Protein AF-A0A5N5FYP2-F1 (afdb_monomer)

Radius of gyration: 27.21 Å; Cα contacts (8 Å, |Δi|>4): 3; chains: 1; bounding box: 44×35×76 Å

Structure (mmCIF, N/CA/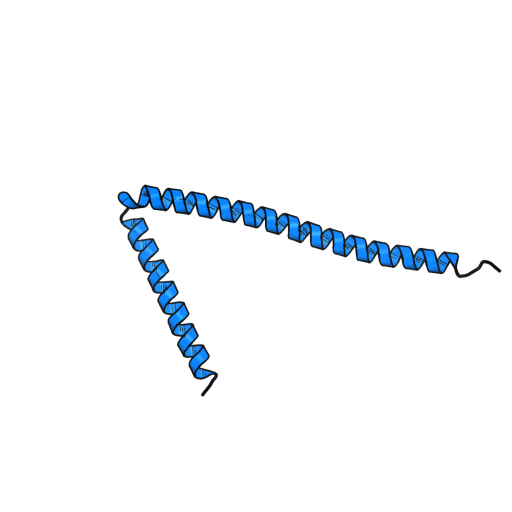C/O backbone):
data_AF-A0A5N5FYP2-F1
#
_entry.id   AF-A0A5N5FYP2-F1
#
loop_
_atom_site.group_PDB
_atom_site.id
_atom_site.type_symbol
_atom_site.label_atom_id
_atom_site.label_alt_id
_atom_site.label_comp_id
_atom_site.label_asym_id
_atom_site.label_entity_id
_atom_site.label_seq_id
_atom_site.pdbx_PDB_ins_code
_atom_site.Cartn_x
_atom_site.Cartn_y
_atom_site.Cartn_z
_atom_site.occupancy
_atom_site.B_iso_or_equiv
_atom_site.auth_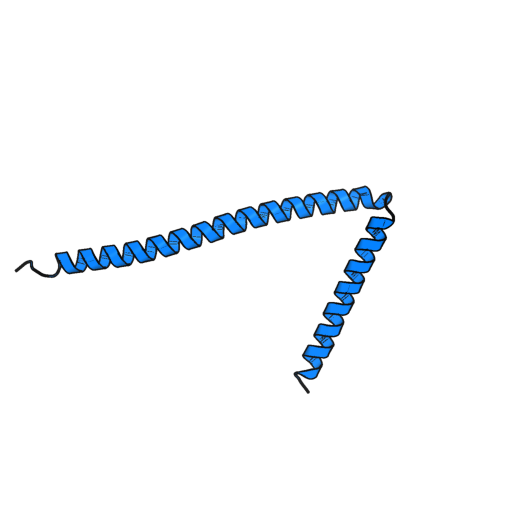seq_id
_atom_site.auth_comp_id
_atom_site.auth_asym_id
_atom_site.auth_atom_id
_atom_site.pdbx_PDB_model_num
ATOM 1 N N . MET A 1 1 ? 24.619 2.922 -46.578 1.00 49.00 1 MET A N 1
ATOM 2 C CA . MET A 1 1 ? 24.321 1.764 -45.712 1.00 49.00 1 MET A CA 1
ATOM 3 C C . MET A 1 1 ? 23.708 2.274 -44.416 1.00 49.00 1 MET A C 1
ATOM 5 O O . MET A 1 1 ? 24.427 2.538 -43.465 1.00 49.00 1 MET A O 1
ATOM 9 N N . VAL A 1 2 ? 22.394 2.495 -44.404 1.00 58.97 2 VAL A N 1
ATOM 10 C CA . VAL A 1 2 ? 21.626 2.808 -43.189 1.00 58.97 2 VAL A CA 1
ATOM 11 C C . VAL A 1 2 ? 20.551 1.737 -43.122 1.00 58.97 2 VAL A C 1
ATOM 13 O O . VAL A 1 2 ? 19.465 1.958 -43.629 1.00 58.97 2 VAL A O 1
ATOM 16 N N . ASP A 1 3 ? 20.885 0.536 -42.645 1.00 67.75 3 ASP A N 1
ATOM 17 C CA . ASP A 1 3 ? 19.986 -0.604 -42.909 1.00 67.75 3 ASP A CA 1
ATOM 18 C C . ASP A 1 3 ? 19.849 -1.645 -41.796 1.00 67.75 3 ASP A C 1
ATOM 20 O O . ASP A 1 3 ? 19.365 -2.747 -42.009 1.00 67.75 3 ASP A O 1
ATOM 24 N N . LEU A 1 4 ? 20.220 -1.311 -40.560 1.00 67.69 4 LEU A N 1
ATOM 25 C CA . LEU A 1 4 ? 19.894 -2.203 -39.435 1.00 67.69 4 LEU A CA 1
ATOM 26 C C . LEU A 1 4 ? 19.760 -1.488 -38.093 1.00 67.69 4 LEU A C 1
ATOM 28 O O . LEU A 1 4 ? 19.002 -1.924 -37.230 1.00 67.69 4 LEU A O 1
ATOM 32 N N . ALA A 1 5 ? 20.449 -0.357 -37.930 1.00 74.94 5 ALA A N 1
ATOM 33 C CA . ALA A 1 5 ? 20.453 0.396 -36.681 1.00 74.94 5 ALA A CA 1
ATOM 34 C C . ALA A 1 5 ? 19.068 0.949 -36.309 1.00 74.94 5 ALA A C 1
ATOM 36 O O . ALA A 1 5 ? 18.674 0.866 -35.151 1.00 74.94 5 ALA A O 1
ATOM 37 N N . PHE A 1 6 ? 18.310 1.471 -37.279 1.00 83.69 6 PHE A N 1
ATOM 38 C CA . PHE A 1 6 ? 17.003 2.077 -37.011 1.00 83.69 6 PHE A CA 1
ATOM 39 C C . PHE A 1 6 ? 15.924 1.044 -36.626 1.00 83.69 6 PHE A C 1
ATOM 41 O O . PHE A 1 6 ? 15.305 1.211 -35.574 1.00 83.69 6 PHE A O 1
ATOM 48 N N . PRO A 1 7 ? 15.744 -0.073 -37.365 1.00 86.00 7 PRO A N 1
ATOM 49 C CA . PRO A 1 7 ? 14.822 -1.130 -36.949 1.00 86.00 7 PRO A CA 1
ATOM 50 C C . PRO A 1 7 ? 15.189 -1.749 -35.594 1.00 86.00 7 PRO A C 1
ATOM 52 O O . PRO A 1 7 ? 14.305 -2.067 -34.800 1.00 86.00 7 PRO A O 1
ATOM 55 N N . LEU A 1 8 ? 16.487 -1.907 -35.310 1.00 88.38 8 LEU A N 1
ATOM 56 C CA . LEU A 1 8 ? 16.961 -2.443 -34.036 1.00 88.38 8 LEU A CA 1
ATOM 57 C C . LEU A 1 8 ? 16.696 -1.475 -32.877 1.00 88.38 8 LEU A C 1
ATOM 59 O O . LEU A 1 8 ? 16.158 -1.892 -31.854 1.00 88.38 8 LEU A O 1
ATOM 63 N N . ALA A 1 9 ? 17.019 -0.190 -33.043 1.00 87.81 9 ALA A N 1
ATOM 64 C CA . ALA A 1 9 ? 16.750 0.839 -32.042 1.00 87.81 9 ALA A CA 1
ATOM 65 C C . ALA A 1 9 ? 15.248 0.951 -31.745 1.00 87.81 9 ALA A C 1
ATOM 67 O O . ALA A 1 9 ? 14.863 0.991 -30.580 1.00 87.81 9 ALA A O 1
ATOM 68 N N . SER A 1 10 ? 14.399 0.909 -32.777 1.00 89.06 10 SER A N 1
ATOM 69 C CA . SER A 1 10 ? 12.942 0.931 -32.607 1.00 89.06 10 SER A CA 1
ATOM 70 C C . SER A 1 10 ? 12.448 -0.261 -31.784 1.00 89.06 10 SER A C 1
ATOM 72 O O . SER A 1 10 ? 11.712 -0.076 -30.818 1.00 89.06 10 SER A O 1
ATOM 74 N N . ARG A 1 11 ? 12.913 -1.481 -32.090 1.00 91.62 11 ARG A N 1
ATOM 75 C CA . ARG A 1 11 ? 12.535 -2.683 -31.325 1.00 91.62 11 ARG A CA 1
ATOM 76 C C . ARG A 1 11 ? 13.031 -2.646 -29.881 1.00 91.62 11 ARG A C 1
ATOM 78 O O . ARG A 1 11 ? 12.348 -3.138 -28.986 1.00 91.62 11 ARG A O 1
ATOM 85 N N . LEU A 1 12 ? 14.219 -2.091 -29.642 1.00 91.62 12 LEU A N 1
ATOM 86 C CA . LEU A 1 12 ? 14.754 -1.925 -28.290 1.00 91.62 12 LEU A CA 1
ATOM 87 C C . LEU A 1 12 ? 13.922 -0.924 -27.486 1.00 91.62 12 LEU A C 1
ATOM 89 O O . LEU A 1 12 ? 13.587 -1.203 -26.339 1.00 91.62 12 LEU A O 1
ATOM 93 N N . ILE A 1 13 ? 13.539 0.201 -28.089 1.00 92.00 13 ILE A N 1
ATOM 94 C CA . ILE A 1 13 ? 12.692 1.212 -27.446 1.00 92.00 13 ILE A CA 1
ATOM 95 C C . ILE A 1 13 ? 11.306 0.641 -27.126 1.00 92.00 13 ILE A C 1
ATOM 97 O O . ILE A 1 13 ? 10.808 0.845 -26.022 1.00 92.00 13 ILE A O 1
ATOM 101 N N . GLU A 1 14 ? 10.697 -0.125 -28.030 1.00 92.94 14 GLU A N 1
ATOM 102 C CA . GLU A 1 14 ? 9.421 -0.810 -27.769 1.00 92.94 14 GLU A CA 1
ATOM 103 C C . GLU A 1 14 ? 9.525 -1.797 -26.600 1.00 92.94 14 GLU A C 1
ATOM 105 O O . GLU A 1 14 ? 8.685 -1.800 -25.702 1.00 92.94 14 GLU A O 1
ATOM 110 N N . ARG A 1 15 ? 10.592 -2.604 -26.553 1.00 94.50 15 ARG A N 1
ATOM 111 C CA . ARG A 1 15 ? 10.826 -3.539 -25.442 1.00 94.50 15 ARG A CA 1
ATOM 112 C C . ARG A 1 15 ? 11.018 -2.809 -24.116 1.00 94.50 15 ARG A C 1
ATOM 114 O O . ARG A 1 15 ? 10.389 -3.172 -23.128 1.00 94.50 15 ARG A O 1
ATOM 121 N N . LEU A 1 16 ? 11.864 -1.781 -24.097 1.00 91.06 16 LEU A N 1
ATOM 122 C CA . LEU A 1 16 ? 12.157 -1.012 -22.889 1.00 91.06 16 LEU A CA 1
ATOM 123 C C . LEU A 1 16 ? 10.937 -0.226 -22.403 1.00 91.06 16 LEU A C 1
ATOM 125 O O . LEU A 1 16 ? 10.696 -0.170 -21.203 1.00 91.06 16 LEU A O 1
ATOM 129 N N . SER A 1 17 ? 10.147 0.341 -23.315 1.00 87.12 17 SER A N 1
ATOM 130 C CA . SER A 1 17 ? 8.916 1.057 -22.965 1.00 87.12 17 SER A CA 1
ATOM 131 C C . SER A 1 17 ? 7.817 0.126 -22.453 1.00 87.12 17 SER A C 1
ATOM 133 O O . SER A 1 17 ? 7.117 0.509 -21.522 1.00 87.12 17 SER A O 1
ATOM 135 N N . SER A 1 18 ? 7.696 -1.095 -22.985 1.00 93.38 18 SER A N 1
ATOM 136 C CA . SER A 1 18 ? 6.779 -2.116 -22.455 1.00 93.38 18 SER A CA 1
ATOM 137 C C . SER A 1 18 ? 7.162 -2.541 -21.038 1.00 93.38 18 SER A C 1
ATOM 139 O O . SER A 1 18 ? 6.311 -2.580 -20.160 1.00 93.38 18 SER A O 1
ATOM 141 N N . ILE A 1 19 ? 8.448 -2.813 -20.794 1.00 90.75 19 ILE A N 1
ATOM 142 C CA . ILE A 1 19 ? 8.928 -3.191 -19.456 1.00 90.75 19 ILE A CA 1
ATOM 143 C C . ILE A 1 19 ? 8.733 -2.021 -18.486 1.00 90.75 19 ILE A C 1
ATOM 145 O O . ILE A 1 19 ? 8.199 -2.191 -17.396 1.00 90.75 19 ILE A O 1
ATOM 149 N N . ALA A 1 20 ? 9.117 -0.807 -18.891 1.00 86.12 20 ALA A N 1
ATOM 150 C CA . ALA A 1 20 ? 8.950 0.374 -18.056 1.00 86.12 20 ALA A CA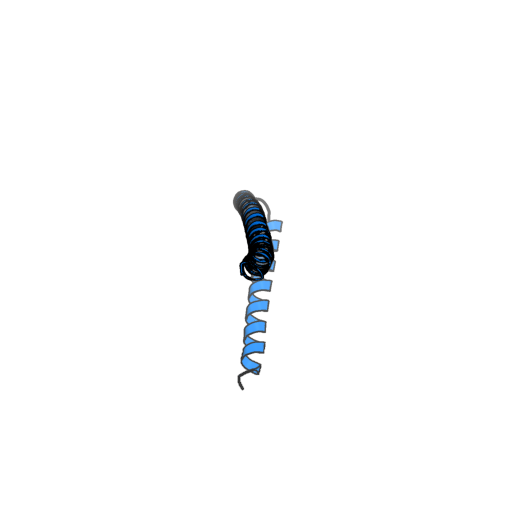 1
ATOM 151 C C . ALA A 1 20 ? 7.473 0.660 -17.744 1.00 86.12 20 ALA A C 1
ATOM 153 O O . ALA A 1 20 ? 7.161 1.046 -16.620 1.00 86.12 20 ALA A O 1
ATOM 154 N N . SER A 1 21 ? 6.561 0.473 -18.703 1.00 83.88 21 SER A N 1
ATOM 155 C CA . SER A 1 21 ? 5.130 0.696 -18.478 1.00 83.88 21 SER A CA 1
ATOM 156 C C . SER A 1 21 ? 4.526 -0.345 -17.535 1.00 83.88 21 SER A C 1
ATOM 158 O O . SER A 1 21 ? 3.775 0.039 -16.641 1.00 83.88 21 SER A O 1
ATOM 160 N N . GLU A 1 22 ? 4.907 -1.620 -17.654 1.00 89.19 22 GLU A N 1
ATOM 161 C CA . GLU A 1 22 ? 4.505 -2.681 -16.723 1.00 89.19 22 GLU A CA 1
ATOM 162 C C . GLU A 1 22 ? 4.967 -2.379 -15.292 1.00 89.19 22 GLU A C 1
ATOM 164 O O . GLU A 1 22 ? 4.147 -2.366 -14.372 1.00 89.19 22 GLU A O 1
ATOM 169 N N . GLU A 1 23 ? 6.245 -2.041 -15.103 1.00 86.69 23 GLU A N 1
ATOM 170 C CA . GLU A 1 23 ? 6.805 -1.696 -13.790 1.00 86.69 23 GLU A CA 1
ATOM 171 C C . GLU A 1 23 ? 6.137 -0.450 -13.182 1.00 86.69 23 GLU A C 1
ATOM 173 O O . GLU A 1 23 ? 5.807 -0.425 -11.993 1.00 86.69 23 GLU A O 1
ATOM 178 N N . ILE A 1 24 ? 5.867 0.579 -13.995 1.00 84.62 24 ILE A N 1
ATOM 179 C CA . ILE A 1 24 ? 5.145 1.783 -13.555 1.00 84.62 24 ILE A CA 1
ATOM 180 C C . ILE A 1 24 ? 3.712 1.432 -13.139 1.00 84.62 24 ILE A C 1
ATOM 182 O O . ILE A 1 24 ? 3.249 1.904 -12.099 1.00 84.62 24 ILE A O 1
ATOM 186 N N . CYS A 1 25 ? 3.007 0.602 -13.911 1.00 84.62 25 CYS A N 1
ATOM 187 C CA . CYS A 1 25 ? 1.655 0.154 -13.585 1.00 84.62 25 CYS A CA 1
ATOM 188 C C . CYS A 1 25 ? 1.620 -0.665 -12.287 1.00 84.62 25 CYS A C 1
ATOM 190 O O . CYS A 1 25 ? 0.750 -0.428 -11.444 1.00 84.62 25 CYS A O 1
ATOM 192 N N . LEU A 1 26 ? 2.581 -1.571 -12.085 1.00 87.94 26 LEU A N 1
ATOM 193 C CA . LEU A 1 26 ? 2.719 -2.349 -10.852 1.00 87.94 26 LEU A CA 1
ATOM 194 C C . LEU A 1 26 ? 2.993 -1.443 -9.647 1.00 87.94 26 LEU A C 1
ATOM 196 O O . LEU A 1 26 ? 2.281 -1.518 -8.643 1.00 87.94 26 LEU A O 1
ATOM 200 N N . ALA A 1 27 ? 3.960 -0.529 -9.759 1.00 86.50 27 ALA A N 1
ATOM 201 C CA . ALA A 1 27 ? 4.274 0.434 -8.705 1.00 86.50 27 ALA A CA 1
ATOM 202 C C . ALA A 1 27 ? 3.074 1.339 -8.371 1.00 86.50 27 ALA A C 1
ATOM 204 O O . ALA A 1 27 ? 2.833 1.663 -7.203 1.00 86.50 27 ALA A O 1
ATOM 205 N N . TRP A 1 28 ? 2.283 1.722 -9.378 1.00 85.62 28 TRP A N 1
ATOM 206 C CA . TRP A 1 28 ? 1.063 2.501 -9.182 1.00 85.62 28 TRP A CA 1
ATOM 207 C C . TRP A 1 28 ? -0.027 1.705 -8.458 1.00 85.62 28 TRP A C 1
ATOM 209 O O . TRP A 1 28 ? -0.669 2.244 -7.553 1.00 85.62 28 TRP A O 1
ATOM 219 N N . GLY A 1 29 ? -0.204 0.425 -8.803 1.00 87.25 29 GLY A N 1
ATOM 220 C CA . GLY A 1 29 ? -1.105 -0.494 -8.102 1.00 87.25 29 GLY A CA 1
ATOM 221 C C . GLY A 1 29 ? -0.742 -0.627 -6.623 1.00 87.25 29 GLY A C 1
ATOM 222 O O . GLY A 1 29 ? -1.573 -0.363 -5.756 1.00 87.25 29 GLY A O 1
ATOM 223 N N . VAL A 1 30 ? 0.537 -0.884 -6.328 1.00 87.06 30 VAL A N 1
ATOM 224 C CA . VAL A 1 30 ? 1.053 -0.968 -4.949 1.00 87.06 30 VAL A CA 1
ATOM 225 C C . VAL A 1 30 ? 0.834 0.340 -4.182 1.00 87.06 30 VAL A C 1
ATOM 227 O O . VAL A 1 30 ? 0.425 0.322 -3.020 1.00 87.06 30 VAL A O 1
ATOM 230 N N . LYS A 1 31 ? 1.056 1.499 -4.817 1.00 78.62 31 LYS A N 1
ATOM 231 C CA . LYS A 1 31 ? 0.802 2.809 -4.196 1.00 78.62 31 LYS A CA 1
ATOM 232 C C . LYS A 1 31 ? -0.679 3.006 -3.864 1.00 78.62 31 LYS A C 1
ATOM 234 O O . LYS A 1 31 ? -0.997 3.504 -2.782 1.00 78.62 31 LYS A O 1
ATOM 239 N N . ALA A 1 32 ? -1.578 2.630 -4.770 1.00 86.00 32 ALA A N 1
ATOM 240 C CA . ALA A 1 32 ? -3.019 2.718 -4.550 1.00 86.00 32 ALA A CA 1
ATOM 241 C C . ALA A 1 32 ? -3.477 1.787 -3.413 1.00 86.00 32 ALA A C 1
ATOM 243 O O . ALA A 1 32 ? -4.243 2.209 -2.539 1.00 86.00 32 ALA A O 1
ATOM 244 N N . ASP A 1 33 ? -2.948 0.564 -3.367 1.00 88.50 33 ASP A N 1
ATOM 245 C CA . ASP A 1 33 ? -3.231 -0.405 -2.308 1.00 88.50 33 ASP A CA 1
ATOM 246 C C . ASP A 1 33 ? -2.724 0.075 -0.948 1.00 88.50 33 ASP A C 1
ATOM 248 O O . ASP A 1 33 ? -3.456 0.012 0.042 1.00 88.50 33 ASP A O 1
ATOM 252 N N . LEU A 1 34 ? -1.524 0.657 -0.891 1.00 84.81 34 LEU A N 1
ATOM 253 C CA . LEU A 1 34 ? -0.978 1.223 0.341 1.00 84.81 34 LEU A CA 1
ATOM 254 C C . LEU A 1 34 ? -1.821 2.405 0.849 1.00 84.81 34 LEU A C 1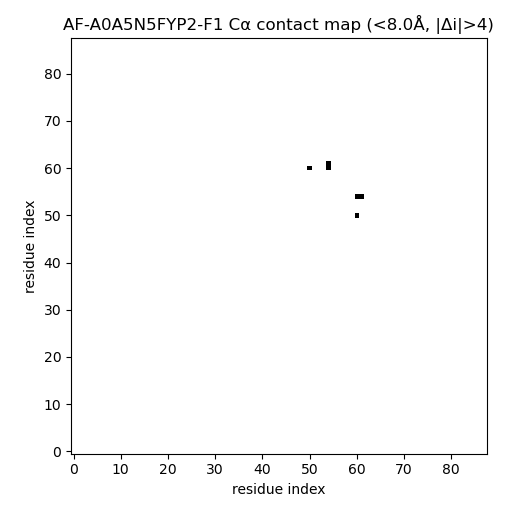
ATOM 256 O O . LEU A 1 34 ? -2.073 2.522 2.048 1.00 84.81 34 LEU A O 1
ATOM 260 N N . GLN A 1 35 ? -2.329 3.256 -0.049 1.00 88.50 35 GLN A N 1
ATOM 261 C CA . GLN A 1 35 ? -3.261 4.330 0.318 1.00 88.50 35 GLN A CA 1
ATOM 262 C C . GLN A 1 35 ? -4.602 3.795 0.835 1.00 88.50 35 GLN A C 1
ATOM 264 O O . GLN A 1 35 ? -5.198 4.376 1.746 1.00 88.50 35 GLN A O 1
ATOM 269 N N . LYS A 1 36 ? -5.110 2.706 0.252 1.00 91.25 36 LYS A N 1
ATOM 270 C CA . LYS A 1 36 ? -6.334 2.038 0.713 1.00 91.25 36 LYS A CA 1
ATOM 271 C C . LYS A 1 36 ? -6.127 1.386 2.081 1.00 91.25 36 LYS A C 1
ATOM 273 O O . LYS A 1 36 ? -6.988 1.511 2.955 1.00 91.25 36 LYS A O 1
ATOM 278 N N . LEU A 1 37 ? -4.972 0.759 2.292 1.00 88.44 37 LEU A N 1
ATOM 279 C CA . LEU A 1 37 ? -4.582 0.193 3.577 1.00 88.44 37 LEU A CA 1
ATOM 280 C C . LEU A 1 37 ? -4.465 1.287 4.640 1.00 88.44 37 LEU A C 1
ATOM 282 O O . LEU A 1 37 ? -5.064 1.153 5.699 1.00 88.44 37 LEU A O 1
ATOM 286 N N . GLY A 1 38 ? -3.798 2.405 4.336 1.00 89.50 38 GLY A N 1
ATOM 287 C CA . GLY A 1 38 ? -3.691 3.549 5.246 1.00 89.50 38 GLY A CA 1
ATOM 288 C C . GLY A 1 38 ? -5.054 4.101 5.677 1.00 89.50 38 GLY A C 1
ATOM 289 O O . GLY A 1 38 ? -5.281 4.323 6.865 1.00 89.50 38 GLY A O 1
ATOM 290 N N . ARG A 1 39 ? -6.003 4.233 4.739 1.00 91.69 39 ARG A N 1
ATOM 291 C CA . ARG A 1 39 ? -7.393 4.615 5.051 1.00 91.69 39 ARG A CA 1
ATOM 292 C C . ARG A 1 39 ? -8.084 3.603 5.963 1.00 91.69 39 ARG A C 1
ATOM 294 O O . ARG A 1 39 ? -8.700 3.992 6.949 1.00 91.69 39 ARG A O 1
ATOM 301 N N . THR A 1 40 ? -7.941 2.314 5.667 1.00 90.38 40 THR A N 1
ATOM 302 C CA . THR A 1 40 ? -8.510 1.231 6.488 1.00 90.38 40 THR A CA 1
ATOM 303 C C . THR A 1 40 ? -7.927 1.245 7.901 1.00 90.38 40 THR A C 1
ATOM 305 O O . THR A 1 40 ? -8.655 1.115 8.879 1.00 90.38 40 THR A O 1
ATOM 308 N N . MET A 1 41 ? -6.619 1.468 8.023 1.00 83.12 41 MET A N 1
ATOM 309 C CA . MET A 1 41 ? -5.917 1.530 9.301 1.00 83.12 41 MET A CA 1
ATOM 310 C C . MET A 1 41 ? -6.339 2.753 10.126 1.00 83.12 41 MET A C 1
ATOM 312 O O . MET A 1 41 ? -6.473 2.643 11.342 1.00 83.12 41 MET A O 1
ATOM 316 N N . SER A 1 42 ? -6.622 3.887 9.472 1.00 89.12 42 SER A N 1
ATOM 317 C CA . SER A 1 42 ? -7.223 5.060 10.121 1.00 89.12 42 SER A CA 1
ATOM 318 C C . SER A 1 42 ? -8.615 4.746 10.665 1.00 89.12 42 SER A C 1
ATOM 320 O O . SER A 1 42 ? -8.872 5.008 11.830 1.00 89.12 42 SER A O 1
ATOM 322 N N . ILE A 1 43 ? -9.474 4.094 9.873 1.00 90.00 43 ILE A N 1
ATOM 323 C CA . ILE A 1 43 ? -10.814 3.681 10.323 1.00 90.00 43 ILE A CA 1
ATOM 324 C C . ILE A 1 43 ? -10.715 2.742 11.530 1.00 90.00 43 ILE A C 1
ATOM 326 O O . ILE A 1 43 ? -11.438 2.910 12.505 1.00 90.00 43 ILE A O 1
ATOM 330 N N . ILE A 1 44 ? -9.803 1.765 11.496 1.00 81.44 44 ILE A N 1
ATOM 331 C CA . ILE A 1 44 ? -9.577 0.851 12.626 1.00 81.44 44 ILE A CA 1
ATOM 332 C C . ILE A 1 44 ? -9.124 1.624 13.869 1.00 81.44 44 ILE A C 1
ATOM 334 O O . ILE A 1 44 ? -9.593 1.327 14.966 1.00 81.44 44 ILE A O 1
ATOM 338 N N . LYS A 1 45 ? -8.240 2.616 13.713 1.00 79.50 45 LYS A N 1
ATOM 339 C CA . LYS A 1 45 ? -7.803 3.481 14.814 1.00 79.50 45 LYS A CA 1
ATOM 340 C C . LYS A 1 45 ? -8.972 4.278 15.394 1.00 79.50 45 LYS A C 1
ATOM 342 O O . LYS A 1 45 ? -9.105 4.321 16.611 1.00 79.50 45 LYS A O 1
ATOM 347 N N . ASP A 1 46 ? -9.825 4.843 14.548 1.00 83.62 46 ASP A N 1
ATOM 348 C CA . ASP A 1 46 ? -10.990 5.620 14.977 1.00 83.62 46 ASP A CA 1
ATOM 349 C C . ASP A 1 46 ? -12.011 4.734 15.706 1.00 83.62 46 ASP A C 1
ATOM 351 O O . ASP A 1 46 ? -12.506 5.103 16.766 1.00 83.62 46 ASP A O 1
ATOM 355 N N . VAL A 1 47 ? -12.256 3.515 15.209 1.00 87.19 47 VAL A N 1
ATOM 356 C CA . VAL A 1 47 ? -13.114 2.522 15.878 1.00 87.19 47 VAL A CA 1
ATOM 357 C C . VAL A 1 47 ? -12.512 2.059 17.205 1.00 87.19 47 VAL A C 1
ATOM 359 O O . VAL A 1 47 ? -13.243 1.880 18.174 1.00 87.19 47 VAL A O 1
ATOM 362 N N . LEU A 1 48 ? -11.194 1.861 17.281 1.00 77.62 48 LEU A N 1
ATOM 363 C CA . LEU A 1 48 ? -10.513 1.508 18.530 1.00 77.62 48 LEU A CA 1
ATOM 364 C C . LEU A 1 48 ? -10.581 2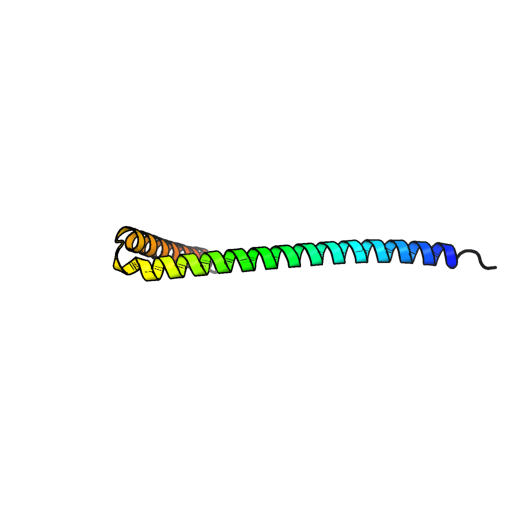.641 19.557 1.00 77.62 48 LEU A C 1
ATOM 366 O O . LEU A 1 48 ? -10.808 2.356 20.729 1.00 77.62 48 LEU A O 1
ATOM 370 N N . LEU A 1 49 ? -10.422 3.895 19.127 1.00 75.38 49 LEU A N 1
ATOM 371 C CA . LEU A 1 49 ? -10.568 5.072 19.986 1.00 75.38 49 LEU A CA 1
ATOM 372 C C . LEU A 1 49 ? -12.009 5.225 20.486 1.00 75.38 49 LEU A C 1
ATOM 374 O O . LEU A 1 49 ? -12.216 5.379 21.685 1.00 75.38 49 LEU A O 1
ATOM 378 N N . ASP A 1 50 ? -13.001 5.081 19.605 1.00 78.50 50 ASP A N 1
ATOM 379 C CA . ASP A 1 50 ? -14.425 5.093 19.967 1.00 78.50 50 ASP A CA 1
ATOM 380 C C . ASP A 1 50 ? -14.778 3.936 20.921 1.00 78.50 50 ASP A C 1
ATOM 382 O O . ASP A 1 50 ? -15.528 4.096 21.887 1.00 78.50 50 ASP A O 1
ATOM 386 N N . ALA A 1 51 ? -14.184 2.759 20.712 1.00 73.12 51 ALA A N 1
ATOM 387 C CA . ALA A 1 51 ? -14.323 1.619 21.609 1.00 73.12 51 ALA A CA 1
ATOM 388 C C . ALA A 1 51 ? -13.628 1.854 22.963 1.00 73.12 51 ALA A C 1
ATOM 390 O O . ALA A 1 51 ? -14.134 1.403 23.991 1.00 73.12 51 ALA A O 1
ATOM 391 N N . GLU A 1 52 ? -12.496 2.561 22.991 1.00 65.31 52 GLU A N 1
ATOM 392 C CA . GLU A 1 52 ? -11.776 2.924 24.212 1.00 65.31 52 GLU A CA 1
ATOM 393 C C . GLU A 1 52 ? -12.509 4.008 25.022 1.00 65.31 52 GLU A C 1
ATOM 395 O O . GLU A 1 52 ? -12.628 3.863 26.238 1.00 65.31 52 GLU A O 1
ATOM 400 N N . GLU A 1 53 ? -13.121 5.001 24.372 1.00 64.81 53 GLU A N 1
ATOM 401 C CA . GLU A 1 53 ? -14.040 5.957 25.012 1.00 64.81 53 GLU A CA 1
ATOM 402 C C . GLU A 1 53 ? -15.299 5.264 25.559 1.00 64.81 53 GLU A C 1
ATOM 404 O O . GLU A 1 53 ? -15.741 5.529 26.681 1.00 64.81 53 GLU A O 1
ATOM 409 N N . LYS A 1 54 ? -15.858 4.299 24.818 1.00 62.41 54 LYS A N 1
ATOM 410 C CA . LYS A 1 54 ? -17.038 3.519 25.243 1.00 62.41 54 LYS A CA 1
ATOM 411 C C . LYS A 1 54 ? -16.718 2.415 26.261 1.00 62.41 54 LYS A C 1
ATOM 413 O O . LYS A 1 54 ? -17.635 1.829 26.851 1.00 62.41 54 LYS A O 1
ATOM 418 N N . LYS A 1 55 ? -15.436 2.154 26.534 1.00 52.25 55 LYS A N 1
ATOM 419 C CA . LYS A 1 55 ? -14.940 1.104 27.446 1.00 52.25 55 LYS A CA 1
ATOM 420 C C . LYS A 1 55 ? -15.385 1.300 28.895 1.00 52.25 55 LYS A C 1
ATOM 422 O O . LYS A 1 55 ? -15.457 0.325 29.640 1.00 52.25 55 LYS A O 1
ATOM 427 N N . ALA A 1 56 ? -15.753 2.521 29.288 1.00 54.75 56 ALA A N 1
ATOM 428 C CA . ALA A 1 56 ? -16.273 2.807 30.624 1.00 54.75 56 ALA A CA 1
ATOM 429 C C . ALA A 1 56 ? -17.691 2.245 30.881 1.00 54.75 56 ALA A C 1
ATOM 431 O O . ALA A 1 56 ? -18.098 2.153 32.037 1.00 54.75 56 ALA A O 1
ATOM 432 N N . ARG A 1 57 ? -18.447 1.844 29.841 1.00 55.19 57 ARG A N 1
ATOM 433 C CA . ARG A 1 57 ? -19.868 1.452 29.974 1.00 55.19 57 ARG A CA 1
ATOM 434 C C . ARG A 1 57 ? -20.224 0.037 29.513 1.00 55.19 57 ARG A C 1
ATOM 436 O O . ARG A 1 57 ? -21.346 -0.389 29.765 1.00 55.19 57 ARG A O 1
ATOM 443 N N . ASN A 1 58 ? -19.318 -0.700 28.860 1.00 61.38 58 ASN A N 1
ATOM 444 C CA . ASN A 1 58 ? -19.654 -1.994 28.253 1.00 61.38 58 ASN A CA 1
ATOM 445 C C . ASN A 1 58 ? -18.719 -3.134 28.702 1.00 61.38 58 ASN A C 1
ATOM 447 O O . ASN A 1 58 ? -17.587 -3.281 28.236 1.00 61.38 58 ASN A O 1
ATOM 451 N N . THR A 1 59 ? -19.226 -3.977 29.604 1.00 66.00 59 THR A N 1
ATOM 452 C CA . THR A 1 59 ? -18.561 -5.183 30.128 1.00 66.00 59 THR A CA 1
ATOM 453 C C . THR A 1 59 ? -18.243 -6.220 29.047 1.00 66.00 59 THR A C 1
ATOM 455 O O . THR A 1 59 ? -17.261 -6.954 29.190 1.00 66.00 59 THR A O 1
ATOM 458 N N . GLY A 1 60 ? -19.006 -6.252 27.948 1.00 69.81 60 GLY A N 1
ATOM 459 C CA . GLY A 1 60 ? -18.764 -7.144 26.812 1.00 69.81 60 GLY A CA 1
ATOM 460 C C . GLY A 1 60 ? -17.456 -6.826 26.086 1.00 69.81 60 GLY A C 1
ATOM 461 O O . GLY A 1 60 ? -16.678 -7.730 25.787 1.00 69.81 60 GLY A O 1
ATOM 462 N N . LEU A 1 61 ? -17.151 -5.538 25.905 1.00 70.50 61 LEU A N 1
ATOM 463 C CA . LEU A 1 61 ? -15.921 -5.090 25.249 1.00 70.50 61 LEU A CA 1
ATOM 464 C C . LEU A 1 61 ? -14.670 -5.434 26.079 1.00 70.50 61 LEU A C 1
ATOM 466 O O . LEU A 1 61 ? -13.644 -5.845 25.539 1.00 70.50 61 LEU A O 1
ATOM 470 N N . ARG A 1 62 ? -14.768 -5.334 27.412 1.00 71.69 62 ARG A N 1
ATOM 471 C CA . ARG A 1 62 ? -13.696 -5.750 28.333 1.00 71.69 62 ARG A CA 1
ATOM 472 C C . ARG A 1 62 ? -13.416 -7.250 28.235 1.00 71.69 62 ARG A C 1
ATOM 474 O O . ARG A 1 62 ? -12.252 -7.642 28.181 1.00 71.69 62 ARG A O 1
ATOM 481 N N . SER A 1 63 ? -14.472 -8.065 28.186 1.00 77.75 63 SER A N 1
ATOM 482 C CA . SER A 1 63 ? -14.351 -9.519 28.014 1.00 77.75 63 SER A CA 1
ATOM 483 C C . SER A 1 63 ? -13.694 -9.868 26.676 1.00 77.75 63 SER A C 1
ATOM 485 O O . SER A 1 63 ? -12.761 -10.669 26.633 1.00 77.75 63 SER A O 1
ATOM 487 N N . TRP A 1 64 ? -14.105 -9.195 25.598 1.00 81.62 64 TRP A N 1
ATOM 488 C CA . TRP A 1 64 ? -13.532 -9.395 24.268 1.00 81.62 64 TRP A CA 1
ATOM 489 C C . TRP A 1 64 ? -12.035 -9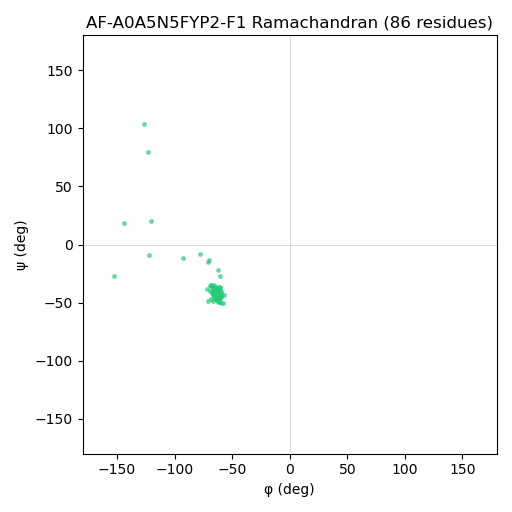.036 24.211 1.00 81.62 64 TRP A C 1
ATOM 491 O O . TRP A 1 64 ? -11.222 -9.823 23.727 1.00 81.62 64 TRP A O 1
ATOM 501 N N . LEU A 1 65 ? -11.630 -7.905 24.803 1.00 79.31 65 LEU A N 1
ATOM 502 C CA . LEU A 1 65 ? -10.218 -7.503 24.877 1.00 79.31 65 LEU A CA 1
ATOM 503 C C . LEU A 1 65 ? -9.361 -8.449 25.742 1.00 79.31 65 LEU A C 1
ATOM 505 O O . LEU A 1 65 ? -8.196 -8.692 25.418 1.00 79.31 65 LEU A O 1
ATOM 509 N N . GLN A 1 66 ? -9.913 -9.016 26.822 1.00 81.81 66 GLN A N 1
ATOM 510 C CA . GLN A 1 66 ? -9.218 -10.041 27.614 1.00 81.81 66 GLN A CA 1
ATOM 511 C C . GLN A 1 66 ? -8.984 -11.326 26.813 1.00 81.81 66 GLN A C 1
ATOM 513 O O . GLN A 1 66 ? -7.883 -11.878 26.868 1.00 81.81 66 GLN A O 1
ATOM 518 N N . GLN A 1 67 ? -9.981 -11.780 26.049 1.00 83.62 67 GLN A N 1
ATOM 519 C CA . GLN A 1 67 ? -9.850 -12.964 25.193 1.00 83.62 67 GLN A CA 1
ATOM 520 C C . GLN A 1 67 ? -8.789 -12.759 24.108 1.00 83.62 67 GLN A C 1
ATOM 522 O O . GLN A 1 67 ? -7.963 -13.644 23.872 1.00 83.62 67 GLN A O 1
ATOM 527 N N . LEU A 1 68 ? -8.737 -11.565 23.514 1.00 81.69 68 LEU A N 1
ATOM 528 C CA . LEU A 1 68 ? -7.714 -11.221 22.530 1.00 81.69 68 LEU A CA 1
ATOM 529 C C . LEU A 1 68 ? -6.300 -11.270 23.136 1.00 81.69 68 LEU A C 1
ATOM 531 O O . LEU A 1 68 ? -5.396 -11.875 22.559 1.00 81.69 68 LEU A O 1
ATOM 535 N N . LYS A 1 69 ? -6.110 -10.705 24.336 1.00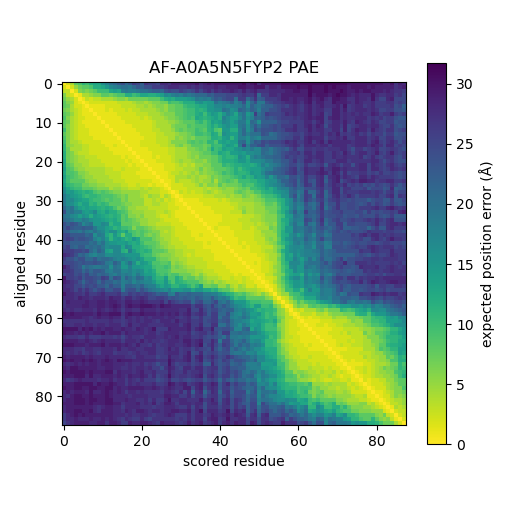 81.62 69 LYS A N 1
ATOM 536 C CA . LYS A 1 69 ? -4.816 -10.724 25.041 1.00 81.62 69 LYS A CA 1
ATOM 537 C C . LYS A 1 69 ? -4.393 -12.137 25.455 1.00 81.62 69 LYS A C 1
ATOM 539 O O . LYS A 1 69 ? -3.214 -12.473 25.361 1.00 81.62 69 LYS A O 1
ATOM 544 N N . SER A 1 70 ? -5.346 -12.967 25.882 1.00 84.62 70 SER A N 1
ATOM 545 C CA . SER A 1 70 ? -5.105 -14.378 26.201 1.00 84.62 70 SER A CA 1
ATOM 546 C C . SER A 1 70 ? -4.679 -15.166 24.961 1.00 84.62 70 SER A C 1
ATOM 548 O O . SER A 1 70 ? -3.672 -15.870 25.001 1.00 84.62 70 SER A O 1
ATOM 550 N N . THR A 1 71 ? -5.362 -14.962 23.832 1.00 83.56 71 THR A N 1
ATOM 551 C CA . THR A 1 71 ? -5.014 -15.599 22.554 1.00 83.56 71 THR A CA 1
ATOM 552 C C . THR A 1 71 ? -3.620 -15.184 22.096 1.00 83.56 71 THR A C 1
ATOM 554 O O . THR A 1 71 ? -2.818 -16.028 21.715 1.00 83.56 71 THR A O 1
ATOM 557 N N . TRP A 1 72 ? -3.281 -13.899 22.206 1.00 83.81 72 TRP A N 1
ATOM 558 C CA . TRP A 1 72 ? -1.949 -13.403 21.861 1.00 83.81 72 TRP A CA 1
ATOM 559 C C . TRP A 1 72 ? -0.841 -14.011 22.736 1.00 83.81 72 TRP A C 1
ATOM 561 O O . TRP A 1 72 ? 0.230 -14.353 22.231 1.00 83.81 72 TRP A O 1
ATOM 571 N N . TRP A 1 73 ? -1.097 -14.191 24.035 1.00 81.88 73 TRP A N 1
ATOM 572 C CA . TRP A 1 73 ? -0.163 -14.868 24.937 1.00 81.88 73 TRP A CA 1
ATOM 573 C C . TRP A 1 73 ? 0.009 -16.346 24.575 1.00 81.88 73 TRP A C 1
ATOM 575 O O . TRP A 1 73 ? 1.139 -16.827 24.509 1.00 81.88 73 TRP A O 1
ATOM 585 N N . LEU A 1 74 ? -1.088 -17.048 24.272 1.00 82.00 74 LEU A N 1
ATOM 586 C CA . LEU A 1 74 ? -1.048 -18.440 23.822 1.00 82.00 74 LEU A CA 1
ATOM 587 C C . LEU A 1 74 ? -0.263 -18.570 22.514 1.00 82.00 74 LEU A C 1
ATOM 589 O O . LEU A 1 74 ? 0.667 -19.364 22.449 1.00 82.00 74 LEU A O 1
ATOM 593 N N . VAL A 1 75 ? -0.550 -17.748 21.506 1.00 80.50 75 VAL A N 1
ATOM 594 C CA . VAL A 1 75 ? 0.143 -17.792 20.208 1.00 80.50 75 VAL A CA 1
ATOM 595 C C . VAL A 1 75 ? 1.648 -17.550 20.364 1.00 80.50 75 VAL A C 1
ATOM 597 O O . VAL A 1 75 ? 2.446 -18.307 19.816 1.00 80.50 75 VAL A O 1
ATOM 600 N N . ASN A 1 76 ? 2.059 -16.557 21.160 1.00 74.00 76 ASN A N 1
ATOM 601 C CA . ASN A 1 76 ? 3.484 -16.313 21.419 1.00 74.00 76 ASN A CA 1
ATOM 602 C C . ASN A 1 76 ? 4.145 -17.427 22.244 1.00 74.00 76 ASN A C 1
ATOM 604 O O . ASN A 1 76 ? 5.317 -17.738 22.035 1.00 74.00 76 ASN A O 1
ATOM 608 N N . SER A 1 77 ? 3.409 -18.034 23.177 1.00 81.81 77 SER A N 1
ATOM 609 C CA . SER A 1 77 ? 3.893 -19.159 23.980 1.00 81.81 77 SER A CA 1
ATOM 610 C C . SER A 1 77 ? 4.126 -20.399 23.111 1.00 81.81 77 SER A C 1
ATOM 612 O O . SER A 1 77 ? 5.216 -20.969 23.115 1.00 8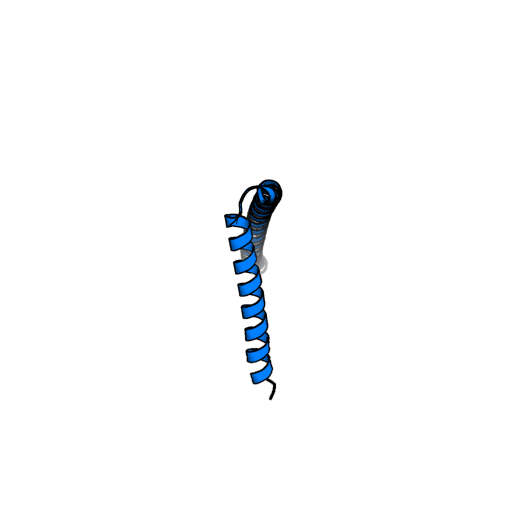1.81 77 SER A O 1
ATOM 614 N N . TRP A 1 78 ? 3.151 -20.758 22.274 1.00 75.94 78 TRP A N 1
ATOM 615 C CA . TRP A 1 78 ? 3.262 -21.875 21.336 1.00 75.94 78 TRP A CA 1
ATOM 616 C C . TRP A 1 78 ? 4.349 -21.644 20.282 1.00 75.94 78 TRP A C 1
ATOM 618 O O . TRP A 1 78 ? 5.105 -22.564 19.979 1.00 75.94 78 TRP A O 1
ATOM 628 N N . ALA A 1 79 ? 4.511 -20.413 19.786 1.00 74.75 79 ALA A N 1
ATOM 629 C CA . ALA A 1 79 ? 5.617 -20.067 18.895 1.00 74.75 79 ALA A CA 1
ATOM 630 C C . ALA A 1 79 ? 6.984 -20.304 19.560 1.00 74.75 79 ALA A C 1
ATOM 632 O O . ALA A 1 79 ? 7.892 -20.835 18.925 1.00 74.75 79 ALA A O 1
ATOM 633 N N . ARG A 1 80 ? 7.126 -19.987 20.855 1.00 71.06 80 ARG A N 1
ATOM 634 C CA . ARG A 1 80 ? 8.356 -20.251 21.616 1.00 71.06 80 ARG A CA 1
ATOM 635 C C . ARG A 1 80 ? 8.632 -21.748 21.779 1.00 71.06 80 ARG A C 1
ATOM 637 O O . ARG A 1 80 ? 9.783 -22.153 21.662 1.00 71.06 80 ARG A O 1
ATOM 644 N N . VAL A 1 81 ? 7.600 -22.561 22.005 1.00 73.25 81 VAL A N 1
ATOM 645 C CA . VAL A 1 81 ? 7.727 -24.028 22.098 1.00 73.25 81 VAL A CA 1
ATOM 646 C C . VAL A 1 81 ? 8.142 -24.632 20.752 1.00 73.25 81 VAL A C 1
ATOM 648 O O . VAL A 1 81 ? 9.083 -25.418 20.703 1.00 73.25 81 VAL A O 1
ATOM 651 N N . ILE A 1 82 ? 7.517 -24.209 19.649 1.00 65.69 82 ILE A N 1
ATOM 652 C CA 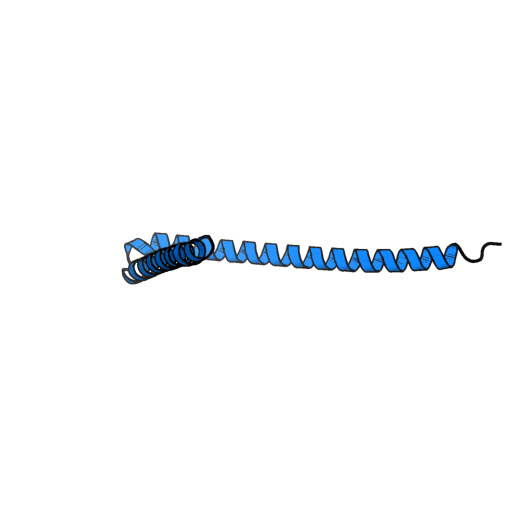. ILE A 1 82 ? 7.858 -24.690 18.299 1.00 65.69 82 ILE A CA 1
ATOM 653 C C . ILE A 1 82 ? 9.282 -24.277 17.904 1.00 65.69 82 ILE A C 1
ATOM 655 O O . ILE A 1 82 ? 10.026 -25.088 17.354 1.00 65.69 82 ILE A O 1
ATOM 659 N N . VAL A 1 83 ? 9.686 -23.037 18.199 1.00 63.03 83 VAL A N 1
ATOM 660 C CA . VAL A 1 83 ? 11.057 -22.570 17.938 1.00 63.03 83 VAL A CA 1
ATOM 661 C C . VAL A 1 83 ? 12.064 -23.320 18.816 1.00 63.03 83 VAL A C 1
ATOM 663 O O . VAL A 1 83 ? 13.115 -23.708 18.317 1.00 63.03 83 VAL A O 1
ATOM 666 N N . GLY A 1 84 ? 11.737 -23.602 20.080 1.00 58.91 84 GLY A N 1
ATOM 667 C CA . GLY A 1 84 ? 12.586 -24.389 20.981 1.00 58.91 84 GLY A CA 1
ATOM 668 C C . GLY A 1 84 ? 12.827 -25.826 20.503 1.00 58.91 84 GLY A C 1
ATOM 669 O O . GLY A 1 84 ? 13.946 -26.315 20.605 1.00 58.91 84 GLY A O 1
ATOM 670 N N . CYS A 1 85 ? 11.827 -26.473 19.897 1.00 55.19 85 CYS A N 1
ATOM 671 C CA . CYS A 1 85 ? 11.981 -27.802 19.290 1.00 55.19 85 CYS A CA 1
ATOM 672 C C . CYS A 1 85 ? 12.845 -27.816 18.016 1.00 55.19 85 CYS A C 1
ATOM 674 O O . CYS A 1 85 ? 13.213 -28.892 17.561 1.00 55.19 85 CYS A O 1
ATOM 676 N N . LYS A 1 86 ? 13.152 -26.658 17.414 1.00 53.94 86 LYS A N 1
ATOM 677 C CA . LYS A 1 86 ? 13.959 -26.569 16.184 1.00 53.94 86 LYS A CA 1
ATOM 678 C C . LYS A 1 86 ? 15.462 -26.382 16.447 1.00 53.94 86 LYS A C 1
ATOM 680 O O . LYS A 1 86 ? 16.248 -26.509 15.515 1.00 53.94 86 LYS A O 1
ATOM 685 N N . TYR A 1 87 ? 15.856 -26.077 17.685 1.00 45.97 87 TYR A N 1
ATOM 686 C CA . TYR A 1 87 ? 17.243 -25.785 18.078 1.00 45.97 87 TYR A CA 1
ATOM 687 C C . TYR A 1 87 ? 17.794 -26.739 19.155 1.00 45.97 87 TYR A C 1
ATOM 689 O O . TYR A 1 87 ? 18.767 -26.395 19.825 1.00 45.97 87 TYR A O 1
ATOM 697 N N . ASN A 1 88 ? 17.193 -27.922 19.314 1.00 42.88 88 ASN A N 1
ATOM 698 C CA . ASN A 1 88 ? 17.722 -29.023 20.122 1.00 42.88 88 ASN A CA 1
ATOM 699 C C . ASN A 1 88 ? 17.823 -30.285 19.264 1.00 42.88 88 ASN A C 1
ATOM 701 O O . ASN A 1 88 ? 16.839 -30.545 18.533 1.00 42.88 88 ASN A O 1
#

Solvent-accessible surface area (backbone atoms only — not comparable to full-atom values): 4968 Å² total; per-residue (Å²): 141,88,83,55,66,66,68,49,52,51,54,49,50,52,53,50,50,52,52,51,49,52,54,50,53,52,53,49,50,53,52,53,50,52,54,51,48,53,52,52,52,48,52,52,48,51,53,50,49,54,49,58,69,48,50,84,78,39,71,66,59,55,52,52,54,50,52,52,54,50,50,52,51,48,54,55,50,53,50,51,53,57,54,52,64,72,77,108

InterPro domains:
  IPR041118 Disease resistance, N-terminal [PF18052] (10-70)

Sequence (88 aa):
MVDLAFPLASRLIERLSSIASEEICLAWGVKADLQKLGRTMSIIKDVLLDAEEKKARNTGLRSWLQQLKSTWWLVNSWARVIVGCKYN

Mean predicted aligned error: 16.46 Å

Organism: NCBI:txid2448454

Secondary structure (DSSP, 8-state):
---SHHHHHHHHHHHHHHHHHHHHHHHHHHHHHHHHHHHHHHHHHHHHHHHHHHTTT-HHHHHHHHHHHHHHHHHHHHHHHHHHTT--

Foldseek 3Di:
DPPDVVVVVVVVCVVVVVVVVVVVVVVVVVVVVVVVVVVVVVVVVVVVVVLVVCVVPDPVSVVVVVVVVVVVVVVVVVVVVVVVVVPD

pLDDT: mean 78.39, std 12.25, range [42.88, 94.5]